Protein AF-A0A7Z9I2G2-F1 (afdb_monomer_lite)

Foldseek 3Di:
DVVVVVVVVVVVVLVVVQQVCCVPPVVRDGDDPVCSVVVVVVVVVVVVVVVVVVVVVVVVVVVVVVVVVVVVVVVVVVVVVVVVVVVVVVVVVVVVVVVVVVVVVVVVVVVVVVVVVVVVVVVVVVVVVVVVVVVVVVVVVVPDDDDDDDDDDDDDPVPVVVVD

Radius of gyration: 62.22 Å; chains: 1; bounding box: 100×36×173 Å

Sequence (164 aa):
MFIEELKQIYSTFLAESNQFLSNNFNGGVPIPDEKIPLIFAGILFLVLLICFSGWYLLRNRFLKNKAPDELSGRAKEKHLEQLKKERAKELELRIKQEEKLQEEKEAAQLAKVEEREIELQEQIASMEEERRNKQVLQRDLEKEPEMEAPIEKEDSFFERLRKG

Secondary structure (DSSP, 8-state):
-HHHHHHHHHHHHHHHHHHHHHHHHSTTPPPPTTTHHHHHHHHHHHHHHHHHHHHHHHHHHHHHHHHHHHHHHHHHHHHHHHHHHHHHHHHHHHHHHHHHHHHHHHHHHHHHHHHHHHHHHHHHHHHHHHHHHHHHHHHHHTTS------------STTGGG--

Structure (mmCIF, N/CA/C/O backbone):
data_AF-A0A7Z9I2G2-F1
#
_entry.id   AF-A0A7Z9I2G2-F1
#
loop_
_atom_site.group_PDB
_atom_site.id
_atom_site.type_symbol
_atom_site.label_atom_id
_atom_site.label_alt_id
_atom_site.label_comp_id
_atom_site.label_asym_id
_atom_site.label_entity_id
_atom_site.label_seq_id
_atom_site.pdbx_PDB_ins_code
_atom_site.Cartn_x
_atom_site.Cartn_y
_atom_site.Cartn_z
_atom_site.occupancy
_atom_site.B_iso_or_equiv
_atom_site.auth_seq_id
_atom_site.auth_comp_id
_atom_site.auth_asym_id
_atom_site.auth_atom_id
_atom_site.pdbx_PDB_model_num
ATOM 1 N N . MET A 1 1 ? 42.546 18.757 -21.935 1.00 68.88 1 MET A N 1
ATOM 2 C CA . MET A 1 1 ? 42.546 17.469 -21.212 1.00 68.88 1 MET A CA 1
ATOM 3 C C . MET A 1 1 ? 41.137 16.923 -20.983 1.00 68.88 1 MET A C 1
ATOM 5 O O . MET A 1 1 ? 40.695 16.176 -21.838 1.00 68.88 1 MET A O 1
ATOM 9 N N . PHE A 1 2 ? 40.363 17.348 -19.970 1.00 82.06 2 PHE A N 1
ATOM 10 C CA . PHE A 1 2 ? 39.037 16.744 -19.686 1.00 82.06 2 PHE A CA 1
ATOM 11 C C . PHE A 1 2 ? 38.036 16.742 -20.860 1.00 82.06 2 PHE A C 1
ATOM 13 O O . PHE A 1 2 ? 37.316 15.771 -21.066 1.00 82.06 2 PHE A O 1
ATOM 20 N N . ILE A 1 3 ? 37.989 17.815 -21.654 1.00 86.69 3 ILE A N 1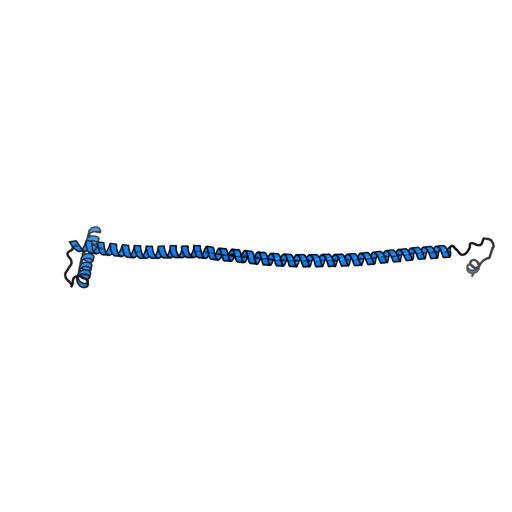
ATOM 21 C CA . ILE A 1 3 ? 37.062 17.919 -22.797 1.00 86.69 3 ILE A CA 1
ATOM 22 C C . ILE A 1 3 ? 37.462 16.967 -23.938 1.00 86.69 3 ILE A C 1
ATOM 24 O O . ILE A 1 3 ? 36.599 16.413 -24.615 1.00 86.69 3 ILE A O 1
ATOM 28 N N . GLU A 1 4 ? 38.762 16.757 -24.148 1.00 90.25 4 GLU A N 1
ATOM 29 C CA . GLU A 1 4 ? 39.271 15.856 -25.190 1.00 90.25 4 GLU A CA 1
ATOM 30 C C . GLU A 1 4 ? 39.027 14.395 -24.817 1.00 90.25 4 GLU A C 1
ATOM 32 O O . GLU A 1 4 ? 38.585 13.620 -25.662 1.00 90.25 4 GLU A O 1
ATOM 37 N N . GLU A 1 5 ? 39.213 14.043 -23.543 1.00 89.38 5 GLU A N 1
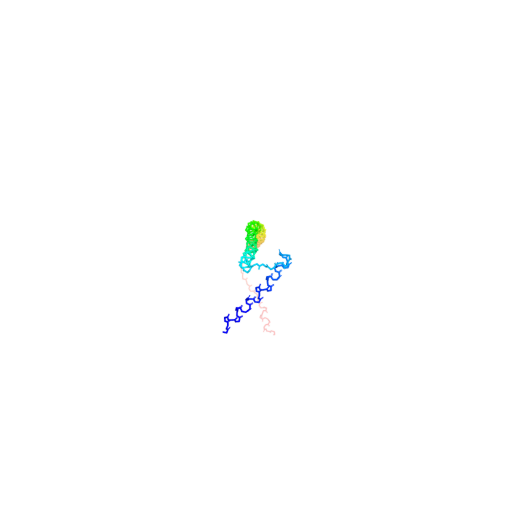ATOM 38 C CA . GLU A 1 5 ? 38.894 12.714 -23.014 1.00 89.38 5 GLU A CA 1
ATOM 39 C C . GLU A 1 5 ? 37.397 12.408 -23.135 1.00 89.38 5 GLU A C 1
ATOM 41 O O . GLU A 1 5 ? 37.018 11.350 -23.634 1.00 89.38 5 GLU A O 1
ATOM 46 N N . LEU A 1 6 ? 36.527 13.357 -22.772 1.00 87.06 6 LEU A N 1
ATOM 47 C CA . LEU A 1 6 ? 35.079 13.207 -22.945 1.00 87.06 6 LEU A CA 1
ATOM 48 C C . LEU A 1 6 ? 34.688 13.041 -24.415 1.00 87.06 6 LEU A C 1
ATOM 50 O O . LEU A 1 6 ? 33.835 12.213 -24.735 1.00 87.06 6 LEU A O 1
ATOM 54 N N . LYS A 1 7 ? 35.327 13.790 -25.319 1.00 88.25 7 LYS A N 1
ATOM 55 C CA . LYS A 1 7 ? 35.100 13.661 -26.761 1.00 88.25 7 LYS A CA 1
ATOM 56 C C . LYS A 1 7 ? 35.523 12.284 -27.272 1.00 88.25 7 LYS A C 1
ATOM 58 O O . LYS A 1 7 ? 34.797 11.703 -28.073 1.00 88.25 7 LYS A O 1
ATOM 63 N N . GLN A 1 8 ? 36.648 11.757 -26.788 1.00 90.88 8 GLN A N 1
ATOM 64 C CA . GLN A 1 8 ? 37.146 10.430 -27.148 1.00 90.88 8 GLN A CA 1
ATOM 65 C C . GLN A 1 8 ? 36.237 9.312 -26.618 1.00 90.88 8 GLN A C 1
ATOM 67 O O . GLN A 1 8 ? 35.929 8.367 -27.346 1.00 90.88 8 GLN A O 1
ATOM 72 N N . ILE A 1 9 ? 35.761 9.428 -25.376 1.00 90.25 9 ILE A N 1
ATOM 73 C CA . ILE A 1 9 ? 34.793 8.488 -24.793 1.00 90.25 9 ILE A CA 1
ATOM 74 C C . ILE A 1 9 ? 33.496 8.513 -25.602 1.00 90.25 9 ILE A C 1
ATOM 76 O O . ILE A 1 9 ? 33.002 7.464 -26.007 1.00 90.25 9 ILE A O 1
ATOM 80 N N . TYR A 1 10 ? 32.981 9.708 -25.900 1.00 87.19 10 TYR A N 1
ATOM 81 C CA . TYR A 1 10 ? 31.757 9.869 -26.677 1.00 87.19 10 TYR A CA 1
ATOM 82 C C . TYR A 1 10 ? 31.893 9.296 -28.091 1.00 87.19 10 TYR A C 1
ATOM 84 O O . TYR A 1 10 ? 31.015 8.557 -28.525 1.00 87.19 10 TYR A O 1
ATOM 92 N N . SER A 1 11 ? 32.996 9.560 -28.801 1.00 87.44 11 SER A N 1
ATOM 93 C CA . SER A 1 11 ? 33.210 9.005 -30.144 1.00 87.44 11 SER A CA 1
ATOM 94 C C . SER A 1 11 ? 33.340 7.483 -30.135 1.00 87.44 11 SER A C 1
ATOM 96 O O . SER A 1 11 ? 32.805 6.821 -31.020 1.00 87.44 11 SER A O 1
ATOM 98 N N . THR A 1 12 ? 34.015 6.925 -29.126 1.00 91.38 12 THR A N 1
ATOM 99 C CA . THR A 1 12 ? 34.168 5.469 -28.971 1.00 91.38 12 THR A CA 1
ATOM 100 C C . THR A 1 12 ? 32.811 4.816 -28.714 1.00 91.38 12 THR A C 1
ATOM 102 O O . THR A 1 12 ? 32.435 3.868 -29.398 1.00 91.38 12 THR A O 1
ATOM 105 N N . PHE A 1 13 ? 32.032 5.391 -27.796 1.00 88.62 13 PHE A N 1
ATOM 106 C CA . PHE A 1 13 ? 30.681 4.937 -27.479 1.00 88.62 13 PHE A CA 1
ATOM 107 C C . PHE A 1 13 ? 29.736 5.015 -28.686 1.00 88.62 13 PHE A C 1
ATOM 109 O O . PHE A 1 13 ? 28.926 4.113 -28.908 1.00 88.62 13 PHE A O 1
ATOM 116 N N . LEU A 1 14 ? 29.837 6.084 -29.480 1.00 88.31 14 LEU A N 1
ATOM 117 C CA . LEU A 1 14 ? 28.994 6.296 -30.654 1.00 88.31 14 LEU A CA 1
ATOM 118 C C . LEU A 1 14 ? 29.309 5.278 -31.756 1.00 88.31 14 LEU A C 1
ATOM 120 O O . LEU A 1 14 ? 28.382 4.739 -32.355 1.00 88.31 14 LEU A O 1
ATOM 124 N N . ALA A 1 15 ? 30.587 4.949 -31.962 1.00 88.75 15 ALA A N 1
ATOM 125 C CA . ALA A 1 15 ? 31.010 3.913 -32.903 1.00 88.75 15 ALA A CA 1
ATOM 126 C C . ALA A 1 15 ? 30.521 2.514 -32.489 1.00 88.75 15 ALA A C 1
ATOM 128 O O . ALA A 1 15 ? 29.944 1.796 -33.306 1.00 88.75 15 ALA A O 1
ATOM 129 N N . GLU A 1 16 ? 30.686 2.148 -31.215 1.00 90.50 16 GLU A N 1
ATOM 130 C CA . GLU A 1 16 ? 30.236 0.855 -30.684 1.00 90.50 16 GLU A CA 1
ATOM 131 C C . GLU A 1 16 ? 28.708 0.722 -30.741 1.00 90.50 16 GLU A C 1
ATOM 133 O O . GLU A 1 16 ? 28.169 -0.290 -31.194 1.00 90.50 16 GLU A O 1
ATOM 138 N N . SER A 1 17 ? 27.995 1.788 -30.375 1.00 88.94 17 SER A N 1
ATOM 139 C CA . SER A 1 17 ? 26.537 1.835 -30.473 1.00 88.94 17 SER A CA 1
ATOM 140 C C . SER A 1 17 ? 26.053 1.770 -31.919 1.00 88.94 17 SER A C 1
ATOM 142 O O . SER A 1 17 ? 25.066 1.092 -32.196 1.00 88.94 17 SER A O 1
ATOM 144 N N . ASN A 1 18 ? 26.739 2.435 -32.856 1.00 89.50 18 ASN A N 1
ATOM 145 C CA . ASN A 1 18 ? 26.415 2.354 -34.279 1.00 89.50 18 ASN A CA 1
ATOM 146 C C . ASN A 1 18 ? 26.596 0.924 -34.793 1.00 89.50 18 ASN A C 1
ATOM 148 O O . ASN A 1 18 ? 25.706 0.393 -35.447 1.00 89.50 18 ASN A O 1
ATOM 152 N N . GLN A 1 19 ? 27.698 0.261 -34.434 1.00 90.06 19 GLN A N 1
ATOM 153 C CA . GLN A 1 19 ? 27.932 -1.139 -34.783 1.00 90.06 19 GLN A CA 1
ATOM 154 C C . GLN A 1 19 ? 26.844 -2.055 -34.205 1.00 90.06 19 GLN A C 1
ATOM 156 O O . GLN A 1 19 ? 26.312 -2.909 -34.914 1.00 90.06 19 GLN A O 1
ATOM 161 N N . PHE A 1 20 ? 26.463 -1.853 -32.942 1.00 90.25 20 PHE A N 1
ATOM 162 C CA . PHE A 1 20 ? 25.392 -2.615 -32.306 1.00 90.25 20 PHE A CA 1
ATOM 163 C C . PHE A 1 20 ? 24.041 -2.401 -33.001 1.00 90.25 20 PHE A C 1
ATOM 165 O O . PHE A 1 20 ? 23.355 -3.367 -33.341 1.00 90.25 20 PHE A O 1
ATOM 172 N N . LEU A 1 21 ? 23.653 -1.148 -33.237 1.00 89.31 21 LEU A N 1
ATOM 173 C CA . LEU A 1 21 ? 22.382 -0.815 -33.878 1.00 89.31 21 LEU A CA 1
ATOM 174 C C . LEU A 1 21 ? 22.348 -1.289 -35.332 1.00 89.31 21 LEU A C 1
ATOM 176 O O . LEU A 1 21 ? 21.345 -1.838 -35.777 1.00 89.31 21 LEU A O 1
ATOM 180 N N . SER A 1 22 ? 23.457 -1.137 -36.047 1.00 89.44 22 SER A N 1
ATOM 181 C CA . SER A 1 22 ? 23.642 -1.626 -37.409 1.00 89.44 22 SER A CA 1
ATOM 182 C C . SER A 1 22 ? 23.431 -3.138 -37.496 1.00 89.44 22 SER A C 1
ATOM 184 O O . SER A 1 22 ? 22.610 -3.608 -38.286 1.00 89.44 22 SER A O 1
ATOM 186 N N . ASN A 1 23 ? 24.100 -3.903 -36.632 1.00 92.31 23 ASN A N 1
ATOM 187 C CA . ASN A 1 23 ? 24.021 -5.362 -36.637 1.00 92.31 23 ASN A CA 1
ATOM 188 C C . ASN A 1 23 ? 22.622 -5.879 -36.284 1.00 92.31 23 ASN A C 1
ATOM 190 O O . ASN A 1 23 ? 22.161 -6.844 -36.888 1.00 92.31 23 ASN A O 1
ATOM 194 N N . ASN A 1 24 ? 21.940 -5.242 -35.329 1.00 90.06 24 ASN A N 1
ATOM 195 C CA . ASN A 1 24 ? 20.630 -5.701 -34.864 1.00 90.06 24 ASN A CA 1
ATOM 196 C C . ASN A 1 24 ? 19.460 -5.175 -35.710 1.00 90.06 24 ASN A C 1
ATOM 198 O O . ASN A 1 24 ? 18.454 -5.867 -35.846 1.00 90.06 24 ASN A O 1
ATOM 202 N N . PHE A 1 25 ? 19.567 -3.963 -36.264 1.00 86.56 25 PHE A N 1
ATOM 203 C CA . PHE A 1 25 ? 18.428 -3.249 -36.855 1.00 86.56 25 PHE A CA 1
ATOM 204 C C . PHE A 1 25 ? 18.645 -2.772 -38.297 1.00 86.56 25 PHE A C 1
ATOM 206 O O . PHE A 1 25 ? 17.667 -2.421 -38.950 1.00 86.56 25 PHE A O 1
ATOM 213 N N . ASN A 1 26 ? 19.879 -2.768 -38.816 1.00 88.31 26 ASN A N 1
ATOM 214 C CA . ASN A 1 26 ? 20.192 -2.300 -40.175 1.00 88.31 26 ASN A CA 1
ATOM 215 C C . ASN A 1 26 ? 20.981 -3.327 -41.013 1.00 88.31 26 ASN A C 1
ATOM 217 O O . ASN A 1 26 ? 21.689 -2.962 -41.951 1.00 88.31 26 ASN A O 1
ATOM 221 N N . GLY A 1 27 ? 20.898 -4.617 -40.664 1.00 87.38 27 GLY A N 1
ATOM 222 C CA . GLY A 1 27 ? 21.515 -5.706 -41.432 1.00 87.38 27 GLY A CA 1
ATOM 223 C C . GLY A 1 27 ? 23.044 -5.635 -41.537 1.00 87.38 27 GLY A C 1
ATOM 224 O O . GLY A 1 27 ? 23.607 -6.131 -42.508 1.00 87.38 27 GLY A O 1
ATOM 225 N N . GLY A 1 28 ? 23.714 -4.992 -40.576 1.00 83.81 28 GLY A N 1
ATOM 226 C CA . GLY A 1 28 ? 25.167 -4.798 -40.570 1.00 83.81 28 GLY A CA 1
ATOM 227 C C . GLY A 1 28 ? 25.655 -3.578 -41.362 1.00 83.81 28 GLY A C 1
ATOM 228 O O . GLY A 1 28 ? 26.859 -3.319 -41.393 1.00 83.81 28 GLY A O 1
ATOM 229 N N . VAL A 1 29 ? 24.753 -2.785 -41.955 1.00 89.00 29 VAL A N 1
ATOM 230 C CA . VAL A 1 29 ? 25.110 -1.533 -42.639 1.00 89.00 29 VAL A CA 1
ATOM 231 C C . VAL A 1 29 ? 25.222 -0.379 -41.628 1.00 89.00 29 VAL A C 1
ATOM 233 O O . VAL A 1 29 ? 24.247 -0.091 -40.926 1.00 89.00 29 VAL A O 1
ATOM 236 N N . PRO A 1 30 ? 26.366 0.331 -41.554 1.00 87.38 30 PRO A N 1
ATOM 237 C CA . PRO A 1 30 ? 26.547 1.430 -40.609 1.00 87.38 30 PRO A CA 1
ATOM 238 C C . PRO A 1 30 ? 25.521 2.543 -40.840 1.00 87.38 30 PRO A C 1
ATOM 240 O O . PRO A 1 30 ? 25.229 2.932 -41.975 1.00 87.38 30 PRO A O 1
ATOM 243 N N . ILE A 1 31 ? 24.959 3.050 -39.745 1.00 87.06 31 ILE A N 1
ATOM 244 C CA . ILE A 1 31 ? 23.967 4.122 -39.770 1.00 87.06 31 ILE A CA 1
ATOM 245 C C . ILE A 1 31 ? 24.716 5.459 -39.898 1.00 87.06 31 ILE A C 1
ATOM 247 O O . ILE A 1 31 ? 25.751 5.628 -39.250 1.00 87.06 31 ILE A O 1
ATOM 251 N N . PRO A 1 32 ? 24.227 6.419 -40.708 1.00 88.62 32 PRO A N 1
ATOM 252 C CA . PRO A 1 32 ? 24.848 7.735 -40.824 1.00 88.62 32 PRO A CA 1
ATOM 253 C C . PRO A 1 32 ? 24.868 8.476 -39.484 1.00 88.62 32 PRO A C 1
ATOM 255 O O . PRO A 1 32 ? 23.834 8.549 -38.813 1.00 88.62 32 PRO A O 1
ATOM 258 N N . ASP A 1 33 ? 26.000 9.099 -39.150 1.00 84.00 33 ASP A N 1
ATOM 259 C CA . ASP A 1 33 ? 26.204 9.804 -37.875 1.00 84.00 33 ASP A CA 1
ATOM 260 C C . ASP A 1 33 ? 25.167 10.906 -37.616 1.00 84.00 33 ASP A C 1
ATOM 262 O O . ASP A 1 33 ? 24.783 11.144 -36.477 1.00 84.00 33 ASP A O 1
ATOM 266 N N . GLU A 1 34 ? 24.632 11.526 -38.669 1.00 87.12 34 GLU A N 1
ATOM 267 C CA . GLU A 1 34 ? 23.572 12.541 -38.585 1.00 87.12 34 GLU A CA 1
ATOM 268 C C . GLU A 1 34 ? 22.248 11.988 -38.028 1.00 87.12 34 GLU A C 1
ATOM 270 O O . GLU A 1 34 ? 21.470 12.713 -37.408 1.00 87.12 34 GLU A O 1
ATOM 275 N N . LYS A 1 35 ? 21.977 10.692 -38.233 1.00 87.88 35 LYS A N 1
ATOM 276 C CA . LYS A 1 35 ? 20.726 10.033 -37.821 1.00 87.88 35 LYS A CA 1
ATOM 277 C C . LYS A 1 35 ? 20.818 9.409 -36.432 1.00 87.88 35 LYS A C 1
ATOM 279 O O . LYS A 1 35 ? 19.794 9.232 -35.776 1.00 87.88 35 LYS A O 1
ATOM 284 N N . ILE A 1 36 ? 22.026 9.093 -35.973 1.00 87.38 36 ILE A N 1
ATOM 285 C CA . ILE A 1 36 ? 22.272 8.434 -34.685 1.00 87.38 36 ILE A CA 1
ATOM 286 C C . ILE A 1 36 ? 21.712 9.244 -33.498 1.00 87.38 36 ILE A C 1
ATOM 288 O O . ILE A 1 36 ? 20.984 8.660 -32.690 1.00 87.38 36 ILE A O 1
ATOM 292 N N . PRO A 1 37 ? 21.929 10.574 -33.393 1.00 89.62 37 PRO A N 1
ATOM 293 C CA . PRO A 1 37 ? 21.340 11.381 -32.326 1.00 89.62 37 PRO A CA 1
ATOM 294 C C . PRO A 1 37 ? 19.810 11.324 -32.293 1.00 89.62 37 PRO A C 1
ATOM 296 O O . PRO A 1 37 ? 19.223 11.284 -31.214 1.00 89.62 37 PRO A O 1
ATOM 299 N N . LEU A 1 38 ? 19.156 11.279 -33.460 1.00 90.56 38 LEU A N 1
ATOM 300 C CA . LEU A 1 38 ? 17.697 11.195 -33.555 1.00 90.56 38 LEU A CA 1
ATOM 301 C C . LEU A 1 38 ? 17.178 9.848 -33.035 1.00 90.56 38 LEU A C 1
ATOM 303 O O . LEU A 1 38 ? 16.179 9.805 -32.319 1.00 90.56 38 LEU A O 1
ATOM 307 N N . ILE A 1 39 ? 17.880 8.758 -33.353 1.00 90.38 39 ILE A N 1
ATOM 308 C CA . ILE A 1 39 ? 17.561 7.416 -32.849 1.00 90.38 39 ILE A CA 1
ATOM 309 C C . ILE A 1 39 ? 17.696 7.387 -31.323 1.00 90.38 39 ILE A C 1
ATOM 311 O O . ILE A 1 39 ? 16.775 6.946 -30.635 1.00 90.38 39 ILE A O 1
ATOM 315 N N . PHE A 1 40 ? 18.791 7.922 -30.778 1.00 90.44 40 PHE A N 1
ATOM 316 C CA . PHE A 1 40 ? 18.981 8.013 -29.330 1.00 90.44 40 PHE A CA 1
ATOM 317 C C . PHE A 1 40 ? 17.928 8.881 -28.644 1.00 90.44 40 PHE A C 1
ATOM 319 O O . PHE A 1 40 ? 17.421 8.493 -27.593 1.00 90.44 40 PHE A O 1
ATOM 326 N N . ALA A 1 41 ? 17.552 10.015 -29.238 1.00 93.19 41 ALA A N 1
ATOM 327 C CA . ALA A 1 41 ? 16.480 10.859 -28.720 1.00 93.19 41 ALA A CA 1
ATOM 328 C C . ALA A 1 41 ? 15.137 10.108 -28.682 1.00 93.19 41 ALA A C 1
ATOM 330 O O . ALA A 1 41 ? 14.413 10.191 -27.690 1.00 93.19 41 ALA A O 1
ATOM 331 N N . GLY A 1 42 ? 14.833 9.321 -29.720 1.00 94.19 42 GLY A N 1
ATOM 332 C CA . GLY A 1 42 ? 13.649 8.462 -29.765 1.00 94.19 42 GLY A CA 1
ATOM 333 C C . GLY A 1 42 ? 13.660 7.375 -28.687 1.00 94.19 42 GLY A C 1
ATOM 334 O O . GLY A 1 42 ? 12.664 7.196 -27.986 1.00 94.19 42 GLY A O 1
ATOM 335 N N . ILE A 1 43 ? 14.794 6.692 -28.499 1.00 92.06 43 ILE A N 1
ATOM 336 C CA . ILE A 1 43 ? 14.965 5.681 -27.443 1.00 92.06 43 ILE A CA 1
ATOM 337 C C . ILE A 1 43 ? 14.800 6.322 -26.061 1.00 92.06 43 ILE A C 1
ATOM 339 O O . ILE A 1 43 ? 14.059 5.800 -25.229 1.00 92.06 43 ILE A O 1
ATOM 343 N N . LEU A 1 44 ? 15.430 7.474 -25.822 1.00 95.00 44 LEU A N 1
ATOM 344 C CA . LEU A 1 44 ? 15.331 8.195 -24.554 1.00 95.00 44 LEU A CA 1
ATOM 345 C C . LEU A 1 44 ? 13.884 8.607 -24.258 1.00 95.00 44 LEU A C 1
ATOM 347 O O . LEU A 1 44 ? 13.403 8.414 -23.143 1.00 95.00 44 LEU A O 1
ATOM 351 N N . PHE A 1 45 ? 13.167 9.119 -25.261 1.00 96.06 45 PHE A N 1
ATOM 352 C CA . PHE A 1 45 ? 11.753 9.461 -25.134 1.00 96.06 45 PHE A CA 1
ATOM 353 C C . PHE A 1 45 ? 10.896 8.236 -24.794 1.00 96.06 45 PHE A C 1
ATOM 355 O O . PHE A 1 45 ? 10.040 8.303 -23.912 1.00 96.06 45 PHE A O 1
ATOM 362 N N . LEU A 1 46 ? 11.158 7.095 -25.434 1.00 95.44 46 LEU A N 1
ATOM 363 C CA . LEU A 1 46 ? 10.445 5.848 -25.170 1.00 95.44 46 LEU A CA 1
ATOM 364 C C . LEU A 1 46 ? 10.706 5.343 -23.743 1.00 95.44 46 LEU A C 1
ATOM 366 O O . LEU A 1 46 ? 9.764 4.967 -23.046 1.00 95.44 46 LEU A O 1
ATOM 370 N N . VAL A 1 47 ? 11.951 5.412 -23.265 1.00 95.75 47 VAL A N 1
ATOM 371 C CA . VAL A 1 47 ? 12.301 5.087 -21.872 1.00 95.75 47 VAL A CA 1
ATOM 372 C C . VAL A 1 47 ? 11.575 6.016 -20.897 1.00 95.75 47 VAL A C 1
ATOM 374 O O . VAL A 1 47 ? 10.994 5.540 -19.922 1.00 95.75 47 VAL A O 1
ATOM 377 N N . LEU A 1 48 ? 11.535 7.324 -21.172 1.00 95.81 48 LEU A N 1
ATOM 378 C CA . LEU A 1 48 ? 10.800 8.286 -20.347 1.00 95.81 48 LEU A CA 1
ATOM 379 C C . LEU A 1 48 ? 9.299 7.984 -20.313 1.00 95.81 48 LEU A C 1
ATOM 381 O O . LEU A 1 48 ? 8.704 8.038 -19.238 1.00 95.81 48 LEU A O 1
ATOM 385 N N . LEU A 1 49 ? 8.692 7.611 -21.442 1.00 95.88 49 LEU A N 1
ATOM 386 C CA . LEU A 1 49 ? 7.290 7.195 -21.491 1.00 95.88 49 LEU A CA 1
ATOM 387 C C . LEU A 1 49 ? 7.038 5.923 -20.680 1.00 95.88 49 LEU A C 1
ATOM 389 O O . LEU A 1 49 ? 6.058 5.868 -19.939 1.00 95.88 49 LEU A O 1
ATOM 393 N N . ILE A 1 50 ? 7.915 4.919 -20.770 1.00 94.69 50 ILE A N 1
ATOM 394 C CA . ILE A 1 50 ? 7.797 3.695 -19.967 1.00 94.69 50 ILE A CA 1
ATOM 395 C C . ILE A 1 50 ? 7.904 4.038 -18.481 1.00 94.69 50 ILE A C 1
ATOM 397 O O . ILE A 1 50 ? 7.024 3.655 -17.711 1.00 94.69 50 ILE A O 1
ATOM 401 N N . CYS A 1 51 ? 8.906 4.818 -18.077 1.00 94.12 51 CYS A N 1
ATOM 402 C CA . CYS A 1 51 ? 9.063 5.271 -16.696 1.00 94.12 51 CYS A CA 1
ATOM 403 C C . CYS A 1 51 ? 7.838 6.056 -16.214 1.00 94.12 51 CYS A C 1
ATOM 405 O O . CYS A 1 51 ? 7.317 5.785 -15.131 1.00 94.12 51 CYS A O 1
ATOM 407 N N . PHE A 1 52 ? 7.334 6.985 -17.028 1.00 93.00 52 PHE A N 1
ATOM 408 C CA . PHE A 1 52 ? 6.160 7.784 -16.695 1.00 93.00 52 PHE A CA 1
ATOM 409 C C . PHE A 1 52 ? 4.898 6.925 -16.609 1.00 93.00 52 PHE A C 1
ATOM 411 O O . PHE A 1 52 ? 4.098 7.105 -15.697 1.00 93.00 52 PHE A O 1
ATOM 418 N N . SER A 1 53 ? 4.734 5.948 -17.502 1.00 90.31 53 SER A N 1
ATOM 419 C CA . SER A 1 53 ? 3.611 5.009 -17.479 1.00 90.31 53 SER A CA 1
ATOM 420 C C . SER A 1 53 ? 3.668 4.083 -16.263 1.00 90.31 53 SER A C 1
ATOM 422 O O . SER A 1 53 ? 2.658 3.919 -15.585 1.00 90.31 53 SER A O 1
ATOM 424 N N . GLY A 1 54 ? 4.843 3.551 -15.913 1.00 93.06 54 GLY A N 1
ATOM 425 C CA . GLY A 1 54 ? 5.048 2.740 -14.715 1.00 93.06 54 GLY A CA 1
ATOM 426 C C . GLY A 1 54 ? 4.772 3.541 -13.445 1.00 93.06 54 GLY A C 1
ATOM 427 O O . GLY A 1 54 ? 4.024 3.089 -12.578 1.00 93.06 54 GLY A O 1
ATOM 428 N N . TRP A 1 55 ? 5.280 4.773 -13.376 1.00 93.50 55 TRP A N 1
ATOM 429 C CA . TRP A 1 55 ? 4.988 5.713 -12.295 1.00 93.50 55 TRP A CA 1
ATOM 430 C C . TRP A 1 55 ? 3.497 6.048 -12.206 1.00 93.50 55 TRP A C 1
ATOM 432 O O . TRP A 1 55 ? 2.914 6.007 -11.123 1.00 93.50 55 TRP A O 1
ATOM 442 N N . TYR A 1 56 ? 2.854 6.349 -13.334 1.00 90.31 56 TYR A N 1
ATOM 443 C CA . TYR A 1 56 ? 1.433 6.673 -13.400 1.00 90.31 56 TYR A CA 1
ATOM 444 C C . TYR A 1 56 ? 0.567 5.482 -12.987 1.00 90.31 56 TYR A C 1
ATOM 446 O O . TYR A 1 56 ? -0.366 5.649 -12.207 1.00 90.31 56 TYR A O 1
ATOM 454 N N . LEU A 1 57 ? 0.896 4.267 -13.433 1.00 86.06 57 LEU A N 1
ATOM 455 C CA . LEU A 1 57 ? 0.216 3.039 -13.025 1.00 86.06 57 LEU A CA 1
ATOM 456 C C . LEU A 1 57 ? 0.404 2.758 -11.535 1.00 86.06 57 LEU A C 1
ATOM 458 O O . LEU A 1 57 ? -0.569 2.418 -10.861 1.00 86.06 57 LEU A O 1
ATOM 462 N N . LEU A 1 58 ? 1.615 2.935 -11.003 1.00 84.31 58 LEU A N 1
ATOM 463 C CA . LEU A 1 58 ? 1.895 2.766 -9.579 1.00 84.31 58 LEU A CA 1
ATOM 464 C C . LEU A 1 58 ? 1.136 3.801 -8.739 1.00 84.31 58 LEU A C 1
ATOM 466 O O . LEU A 1 58 ? 0.493 3.450 -7.752 1.00 84.31 58 LEU A O 1
ATOM 470 N N . ARG A 1 59 ? 1.125 5.064 -9.174 1.00 83.62 59 ARG A N 1
ATOM 471 C CA . ARG A 1 59 ? 0.370 6.146 -8.536 1.00 83.62 59 ARG A CA 1
ATOM 472 C C . ARG A 1 59 ? -1.136 5.912 -8.610 1.00 83.62 59 ARG A C 1
ATOM 474 O O . ARG A 1 59 ? -1.830 6.124 -7.621 1.00 83.62 59 ARG A O 1
ATOM 481 N N . ASN A 1 60 ? -1.644 5.440 -9.745 1.00 77.50 60 ASN A N 1
ATOM 482 C CA . ASN A 1 60 ? -3.055 5.111 -9.903 1.00 77.50 60 ASN A CA 1
ATOM 483 C C . ASN A 1 60 ? -3.433 3.896 -9.046 1.00 77.50 60 ASN A C 1
ATOM 485 O O . ASN A 1 60 ? -4.484 3.909 -8.425 1.00 77.50 60 ASN A O 1
ATOM 489 N N . ARG A 1 61 ? -2.568 2.880 -8.917 1.00 72.50 61 ARG A N 1
ATOM 490 C CA . ARG A 1 61 ? -2.759 1.781 -7.953 1.00 72.50 61 ARG A CA 1
ATOM 491 C C . ARG A 1 61 ? -2.756 2.277 -6.511 1.00 72.50 61 ARG A C 1
ATOM 493 O O . ARG A 1 61 ? -3.599 1.851 -5.740 1.00 72.50 61 ARG A O 1
ATOM 500 N N . PHE A 1 62 ? -1.876 3.207 -6.152 1.00 66.12 62 PHE A N 1
ATOM 501 C CA . PHE A 1 62 ? -1.860 3.794 -4.812 1.00 66.12 62 PHE A CA 1
ATOM 502 C C . PHE A 1 62 ? -3.151 4.575 -4.508 1.00 66.12 62 PHE A C 1
ATOM 504 O O . PHE A 1 62 ? -3.745 4.413 -3.445 1.00 66.12 62 PHE A O 1
ATOM 511 N N . LEU A 1 63 ? -3.647 5.362 -5.467 1.00 62.19 63 LEU A N 1
ATOM 512 C CA . LEU A 1 63 ? -4.927 6.073 -5.351 1.00 62.19 63 LEU A CA 1
ATOM 513 C C . LEU A 1 63 ? -6.124 5.112 -5.336 1.00 62.19 63 LEU A C 1
ATOM 515 O O . LEU A 1 63 ? -7.032 5.274 -4.528 1.00 62.19 63 LEU A O 1
ATOM 519 N N . LYS A 1 64 ? -6.092 4.063 -6.161 1.00 60.00 64 LYS A N 1
ATOM 520 C CA . LYS A 1 64 ? -7.053 2.953 -6.153 1.00 60.00 64 LYS A CA 1
ATOM 521 C C . LYS A 1 64 ? -6.891 2.007 -4.972 1.00 60.00 64 LYS A C 1
ATOM 523 O O . LYS A 1 64 ? -7.703 1.109 -4.874 1.00 60.00 64 LYS A O 1
ATOM 528 N N . ASN A 1 65 ? -5.890 2.169 -4.112 1.00 57.62 65 ASN A N 1
ATOM 529 C CA . ASN A 1 65 ? -5.815 1.508 -2.810 1.00 57.62 65 ASN A CA 1
ATOM 530 C C . ASN A 1 65 ? -6.334 2.438 -1.706 1.00 57.62 65 ASN A C 1
ATOM 532 O O . ASN A 1 65 ? -6.896 1.951 -0.737 1.00 57.62 65 ASN A O 1
ATOM 536 N N . LYS A 1 66 ? -6.253 3.765 -1.888 1.00 53.09 66 LYS A N 1
ATOM 537 C CA . LYS A 1 66 ? -6.952 4.746 -1.040 1.00 53.09 66 LYS A CA 1
ATOM 538 C C . LYS A 1 66 ? -8.472 4.763 -1.257 1.00 53.09 66 LYS A C 1
ATOM 540 O O . LYS A 1 66 ? -9.212 4.811 -0.288 1.00 53.09 66 LYS A O 1
ATOM 545 N N . ALA A 1 67 ? -8.957 4.660 -2.495 1.00 51.56 67 ALA A N 1
ATOM 546 C CA . ALA A 1 67 ? -10.395 4.618 -2.801 1.00 51.56 67 ALA A CA 1
ATOM 547 C C . ALA A 1 67 ? -11.166 3.408 -2.204 1.00 51.56 67 ALA A C 1
ATOM 549 O O . ALA A 1 67 ? -12.255 3.599 -1.663 1.00 51.56 67 ALA A O 1
ATOM 550 N N . PRO A 1 68 ? -10.658 2.159 -2.238 1.00 51.69 68 PRO A N 1
ATOM 551 C CA . PRO A 1 68 ? -11.261 1.048 -1.523 1.00 51.69 68 PRO A CA 1
ATOM 552 C C . PRO A 1 68 ? -11.048 1.183 -0.023 1.00 51.69 68 PRO A C 1
ATOM 554 O O . PRO A 1 68 ? -11.834 0.588 0.696 1.00 51.69 68 PRO A O 1
ATOM 557 N N . ASP A 1 69 ? -10.068 1.963 0.455 1.00 50.06 69 ASP A N 1
ATOM 558 C CA . ASP A 1 69 ? -9.920 2.277 1.879 1.00 50.06 69 ASP A CA 1
ATOM 559 C C . ASP A 1 69 ? -10.980 3.285 2.364 1.00 50.06 69 ASP A C 1
ATOM 561 O O . ASP A 1 69 ? -11.459 3.165 3.483 1.00 50.06 69 ASP A O 1
ATOM 565 N N . GLU A 1 70 ? -11.463 4.194 1.508 1.00 51.84 70 GLU A N 1
ATOM 566 C CA . GLU A 1 70 ? -12.623 5.060 1.801 1.00 51.84 70 GLU A CA 1
ATOM 567 C C . GLU A 1 70 ? -13.959 4.284 1.781 1.00 51.84 70 GLU A C 1
ATOM 569 O O . GLU A 1 70 ? -14.817 4.488 2.644 1.00 51.84 70 GLU A O 1
ATOM 574 N N . LEU A 1 71 ? -14.135 3.323 0.861 1.00 51.34 71 LEU A N 1
ATOM 575 C CA . LEU A 1 71 ? -15.290 2.403 0.874 1.00 51.34 71 LEU A CA 1
ATOM 576 C C . LEU A 1 71 ? -15.221 1.387 2.035 1.00 51.34 71 LEU A C 1
ATOM 578 O O . LEU A 1 71 ? -16.242 1.095 2.661 1.00 51.34 71 LEU A O 1
ATOM 582 N N . SER A 1 72 ? -14.023 0.890 2.359 1.00 54.47 72 SER A N 1
ATOM 583 C CA . SER A 1 72 ? -13.702 0.080 3.548 1.00 54.47 72 SER A CA 1
ATOM 584 C C . SER A 1 72 ? -13.934 0.868 4.830 1.00 54.47 72 SER A C 1
ATOM 586 O O . SER A 1 72 ? -14.509 0.326 5.765 1.00 54.47 72 SER A O 1
ATOM 588 N N . GLY A 1 73 ? -13.571 2.151 4.866 1.00 58.97 73 GLY A N 1
ATOM 589 C CA . GLY A 1 73 ? -13.813 3.057 5.984 1.00 58.97 73 GLY A CA 1
ATOM 590 C C . GLY A 1 73 ? -15.300 3.167 6.284 1.00 58.97 73 GLY A C 1
ATOM 591 O O . GLY A 1 73 ? -15.714 2.911 7.408 1.00 58.97 73 GLY A O 1
ATOM 592 N N . ARG A 1 74 ? -16.128 3.378 5.255 1.00 59.31 74 ARG A N 1
ATOM 593 C CA . ARG A 1 74 ? -17.592 3.419 5.400 1.00 59.31 74 ARG A CA 1
ATOM 594 C C . ARG A 1 74 ? -18.195 2.085 5.863 1.00 59.31 74 ARG A C 1
ATOM 596 O O . ARG A 1 74 ? -19.180 2.072 6.598 1.00 59.31 74 ARG A O 1
ATOM 603 N N . ALA A 1 75 ? -17.638 0.952 5.433 1.00 61.59 75 ALA A N 1
ATOM 604 C CA . ALA A 1 75 ? -18.071 -0.373 5.887 1.00 61.59 75 ALA A CA 1
ATOM 605 C C . ALA A 1 75 ? -17.624 -0.669 7.333 1.00 61.59 75 ALA A C 1
ATOM 607 O O . ALA A 1 75 ? -18.400 -1.207 8.123 1.00 61.59 75 ALA A O 1
ATOM 608 N N . LYS A 1 76 ? -16.402 -0.267 7.698 1.00 66.75 76 LYS A N 1
ATOM 609 C CA . LYS A 1 76 ? -15.852 -0.359 9.056 1.00 66.75 76 LYS A CA 1
ATOM 610 C C . LYS A 1 76 ? -16.607 0.547 10.023 1.00 66.75 76 LYS A C 1
ATOM 612 O O . LYS A 1 76 ? -16.917 0.101 11.119 1.00 66.75 76 LYS A O 1
ATOM 617 N N . GLU A 1 77 ? -16.972 1.760 9.616 1.00 69.94 77 GLU A N 1
ATOM 618 C CA . GLU A 1 77 ? -17.813 2.673 10.398 1.00 69.94 77 GLU A CA 1
ATOM 619 C C . GLU A 1 77 ? -19.189 2.069 10.680 1.00 69.94 77 GLU A C 1
ATOM 621 O O . GLU A 1 77 ? -19.611 2.047 11.833 1.00 69.94 77 GLU A O 1
ATOM 626 N N . LYS A 1 78 ? -19.851 1.483 9.672 1.00 74.12 78 LYS A N 1
ATOM 627 C CA . LYS A 1 78 ? -21.128 0.773 9.869 1.00 74.12 78 LYS A CA 1
ATOM 628 C C . LYS A 1 78 ? -21.005 -0.396 10.844 1.00 74.12 78 LYS A C 1
ATOM 630 O O . LYS A 1 78 ? -21.870 -0.564 11.702 1.00 74.12 78 LYS A O 1
ATOM 635 N N . HIS A 1 79 ? -19.931 -1.179 10.746 1.00 73.44 79 HIS A N 1
ATOM 636 C CA . HIS A 1 79 ? -19.653 -2.243 11.711 1.00 73.44 79 HIS A CA 1
ATOM 637 C C . HIS A 1 79 ? -19.417 -1.691 13.117 1.00 73.44 79 HIS A C 1
ATOM 639 O O . HIS A 1 79 ? -19.914 -2.255 14.085 1.00 73.44 79 HIS A O 1
ATOM 645 N N . LEU A 1 80 ? -18.702 -0.573 13.243 1.00 78.94 80 LEU A N 1
ATOM 646 C CA . LEU A 1 80 ? -18.403 0.063 14.524 1.00 78.94 80 LEU A CA 1
ATOM 647 C C . LEU A 1 80 ? -19.672 0.648 15.165 1.00 78.94 80 LEU A C 1
ATOM 649 O O . LEU A 1 80 ? -19.871 0.513 16.371 1.00 78.94 80 LEU A O 1
ATOM 653 N N . GLU A 1 81 ? -20.572 1.228 14.371 1.00 80.56 81 GLU A N 1
ATOM 654 C CA . GLU A 1 81 ? -21.900 1.654 14.821 1.00 80.56 81 GLU A CA 1
ATOM 655 C C . GLU A 1 81 ? -22.776 0.479 15.267 1.00 80.56 81 GLU A C 1
ATOM 657 O O . GLU A 1 81 ? -23.448 0.580 16.294 1.00 80.56 81 GLU A O 1
ATOM 662 N N . GLN A 1 82 ? -22.765 -0.641 14.537 1.00 85.06 82 GLN A N 1
ATOM 663 C CA . GLN A 1 82 ? -23.469 -1.859 14.949 1.00 85.06 82 GLN A CA 1
ATOM 664 C C . GLN A 1 82 ? -22.923 -2.397 16.274 1.00 85.06 82 GLN A C 1
ATOM 666 O O . GLN A 1 82 ? -23.701 -2.634 17.193 1.00 85.06 82 GLN A O 1
ATOM 671 N N . LEU A 1 83 ? -21.600 -2.475 16.422 1.00 83.88 83 LEU A N 1
ATOM 672 C CA . LEU A 1 83 ? -20.943 -2.952 17.642 1.00 83.88 83 LEU A CA 1
ATOM 673 C C . LEU A 1 83 ? -21.219 -2.028 18.839 1.00 83.88 83 LEU A C 1
ATOM 675 O O . LEU A 1 83 ? -21.428 -2.494 19.957 1.00 83.88 83 LEU A O 1
ATOM 679 N N . LYS A 1 84 ? -21.280 -0.708 18.614 1.00 86.00 84 LYS A N 1
ATOM 680 C CA . LYS A 1 84 ? -21.710 0.264 19.632 1.00 86.00 84 LYS A CA 1
ATOM 681 C C . LYS A 1 84 ? -23.168 0.056 20.040 1.00 86.00 84 LYS A C 1
ATOM 683 O O . LYS A 1 84 ? -23.460 0.096 21.231 1.00 86.00 84 LYS A O 1
ATOM 688 N N . LYS A 1 85 ? -24.070 -0.195 19.085 1.00 88.75 85 LYS A N 1
ATOM 689 C CA . LYS A 1 85 ? -25.485 -0.494 19.368 1.00 88.75 85 LYS A CA 1
ATOM 690 C C . LYS A 1 85 ? -25.654 -1.814 20.116 1.00 88.75 85 LYS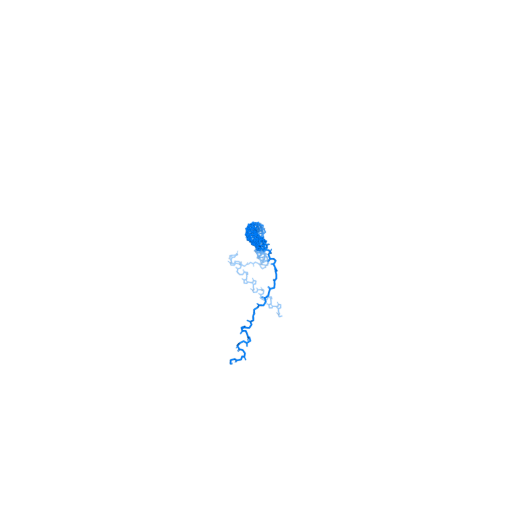 A C 1
ATOM 692 O O . LYS A 1 85 ? -26.480 -1.887 21.017 1.00 88.75 85 LYS A O 1
ATOM 697 N N . GLU A 1 86 ? -24.882 -2.838 19.771 1.00 87.69 86 GLU A N 1
ATOM 698 C CA . GLU A 1 86 ? -24.891 -4.122 20.479 1.00 87.69 86 GLU A CA 1
ATOM 6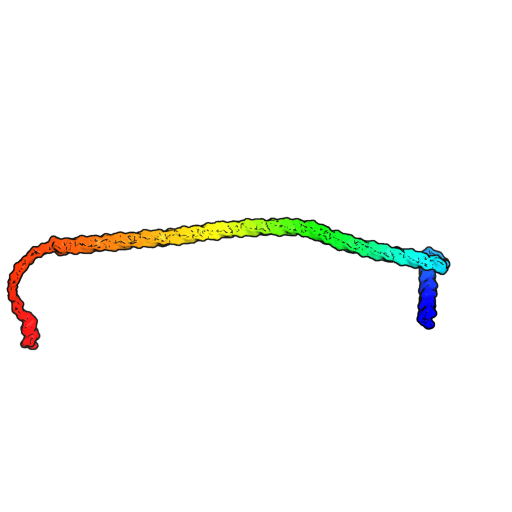99 C C . GLU A 1 86 ? -24.387 -3.974 21.914 1.00 87.69 86 GLU A C 1
ATOM 701 O O . GLU A 1 86 ? -25.070 -4.408 22.838 1.00 87.69 86 GLU A O 1
ATOM 706 N N . ARG A 1 87 ? -23.270 -3.266 22.126 1.00 89.19 87 ARG A N 1
ATOM 707 C CA . ARG A 1 87 ? -22.774 -2.973 23.480 1.00 89.19 87 ARG A CA 1
ATOM 708 C C . ARG A 1 87 ? -23.753 -2.141 24.301 1.00 89.19 87 ARG A C 1
ATOM 710 O O . ARG A 1 87 ? -23.898 -2.402 25.487 1.00 89.19 87 ARG A O 1
ATOM 717 N N . ALA A 1 88 ? -24.420 -1.159 23.694 1.00 90.00 88 ALA A N 1
ATOM 718 C CA . ALA A 1 88 ? -25.432 -0.361 24.386 1.00 90.00 88 ALA A CA 1
ATOM 719 C C . ALA A 1 88 ? -26.604 -1.234 24.858 1.00 90.00 88 ALA A C 1
ATOM 721 O O . ALA A 1 88 ? -26.996 -1.147 26.016 1.00 90.00 88 ALA A O 1
ATOM 722 N N . LYS A 1 89 ? -27.091 -2.145 24.006 1.00 89.81 89 LYS A N 1
ATOM 723 C CA . LYS A 1 89 ? -28.137 -3.108 24.382 1.00 89.81 89 LYS A CA 1
ATOM 724 C C . LYS A 1 89 ? -27.681 -4.075 25.473 1.00 89.81 89 LYS A C 1
ATOM 726 O O . LYS A 1 89 ? -28.455 -4.372 26.375 1.00 89.81 89 LYS A O 1
ATOM 731 N N . GLU A 1 90 ? -26.446 -4.573 25.408 1.00 87.94 90 GLU A N 1
ATOM 732 C CA . GLU A 1 90 ? -25.913 -5.458 26.452 1.00 87.94 90 GLU A CA 1
ATOM 733 C C . GLU A 1 90 ? -25.793 -4.724 27.796 1.00 87.94 90 GLU A C 1
ATOM 735 O O . GLU A 1 90 ? -26.164 -5.273 28.831 1.00 87.94 90 GLU A O 1
ATOM 740 N N . LEU A 1 91 ? -25.335 -3.469 27.784 1.00 86.94 91 LEU A N 1
ATOM 741 C CA . LEU A 1 91 ? -25.268 -2.632 28.981 1.00 86.94 91 LEU A CA 1
ATOM 742 C C . LEU A 1 91 ? -26.657 -2.332 29.548 1.00 86.94 91 LEU A C 1
ATOM 744 O O . LEU A 1 91 ? -26.845 -2.480 30.749 1.00 86.94 91 LEU A O 1
ATOM 748 N N . GLU A 1 92 ? -27.637 -1.985 28.714 1.00 89.06 92 GLU A N 1
ATOM 749 C CA . GLU A 1 92 ? -29.025 -1.789 29.156 1.00 89.06 92 GLU A CA 1
ATOM 750 C C . GLU A 1 92 ? -29.604 -3.057 29.797 1.00 89.06 92 GLU A C 1
ATOM 752 O O . GLU A 1 92 ? -30.262 -2.984 30.835 1.00 89.06 92 GLU A O 1
ATOM 757 N N . LEU A 1 93 ? -29.331 -4.235 29.225 1.00 91.44 93 LEU A N 1
ATOM 758 C CA . LEU A 1 93 ? -29.762 -5.509 29.805 1.00 91.44 93 LEU A CA 1
ATOM 759 C C . LEU A 1 93 ? -29.083 -5.790 31.149 1.00 91.44 93 LEU A C 1
ATOM 761 O O . LEU A 1 93 ? -29.758 -6.253 32.069 1.00 91.44 93 LEU A O 1
ATOM 765 N N . ARG A 1 94 ? -27.784 -5.494 31.281 1.00 89.81 94 ARG A N 1
ATOM 766 C CA . ARG A 1 94 ? -27.057 -5.635 32.552 1.00 89.81 94 ARG A CA 1
ATOM 767 C C . ARG A 1 94 ? -27.580 -4.678 33.614 1.00 89.81 94 ARG A C 1
ATOM 769 O O . ARG A 1 94 ? -27.867 -5.131 34.713 1.00 89.81 94 ARG A O 1
ATOM 776 N N . ILE A 1 95 ? -27.782 -3.406 33.273 1.00 91.44 95 ILE A N 1
ATOM 777 C CA . ILE A 1 95 ? -28.343 -2.402 34.190 1.00 91.44 95 ILE A CA 1
ATOM 778 C C . ILE A 1 95 ? -29.725 -2.851 34.668 1.00 91.44 95 ILE A C 1
ATOM 780 O O . ILE A 1 95 ? -29.982 -2.870 35.864 1.00 91.44 95 ILE A O 1
ATOM 784 N N . LYS A 1 96 ? -30.586 -3.321 33.758 1.00 92.94 96 LYS A N 1
ATOM 785 C CA . LYS A 1 96 ? -31.920 -3.821 34.113 1.00 92.94 96 LYS A CA 1
ATOM 786 C C . LYS A 1 96 ? -31.884 -5.068 35.004 1.00 92.94 96 LYS A C 1
ATOM 788 O O . LYS A 1 96 ? -32.804 -5.293 35.785 1.00 92.94 96 LYS A O 1
ATOM 793 N N . GLN A 1 97 ? -30.871 -5.922 34.860 1.00 89.56 97 GLN A N 1
ATOM 794 C CA . GLN A 1 97 ? -30.680 -7.067 35.753 1.00 89.56 97 GLN A CA 1
ATOM 795 C C . GLN A 1 97 ? -30.157 -6.638 37.125 1.00 89.56 97 GLN A C 1
ATOM 797 O O . GLN A 1 97 ? -30.637 -7.154 38.131 1.00 89.56 97 GLN A O 1
ATOM 802 N N . GLU A 1 98 ? -29.208 -5.703 37.175 1.00 88.00 98 GLU A N 1
ATOM 803 C CA . GLU A 1 98 ? -28.686 -5.155 38.429 1.00 88.00 98 GLU A CA 1
ATOM 804 C C . GLU A 1 98 ? -29.765 -4.405 39.216 1.00 88.00 98 GLU A C 1
ATOM 806 O O . GLU A 1 98 ? -29.867 -4.615 40.421 1.00 88.00 98 GLU A O 1
ATOM 811 N N . GLU A 1 99 ? -30.611 -3.621 38.543 1.00 88.75 99 GLU A N 1
ATOM 812 C CA . GLU A 1 99 ? -31.745 -2.906 39.141 1.00 88.75 99 GLU A CA 1
ATOM 813 C C . GLU A 1 99 ? -32.739 -3.881 39.786 1.00 88.75 99 GLU A C 1
ATOM 815 O O . GLU A 1 99 ? -33.049 -3.748 40.963 1.00 88.75 99 GLU A O 1
ATOM 820 N N . LYS A 1 100 ? -33.139 -4.948 39.081 1.00 89.56 100 LYS A N 1
ATOM 821 C CA . LYS A 1 100 ? -34.003 -5.996 39.659 1.00 89.56 100 LYS A CA 1
ATOM 822 C C . LYS A 1 100 ? -33.385 -6.671 40.879 1.00 89.56 100 LYS A C 1
ATOM 824 O O . LYS A 1 100 ? -34.074 -6.973 41.845 1.00 89.56 100 LYS A O 1
ATOM 829 N N . LEU A 1 101 ? -32.080 -6.929 40.834 1.00 85.50 101 LEU A N 1
ATOM 830 C CA . LEU A 1 101 ? -31.366 -7.570 41.935 1.00 85.50 101 LEU A CA 1
ATOM 831 C C . LEU A 1 101 ? -31.237 -6.610 43.132 1.00 85.50 101 LEU A C 1
ATOM 833 O O . LEU A 1 101 ? -31.251 -7.046 44.283 1.00 85.50 101 LEU A O 1
ATOM 837 N N . GLN A 1 102 ? -31.126 -5.303 42.884 1.00 85.81 102 GLN A N 1
ATOM 838 C CA . GLN A 1 102 ? -31.201 -4.278 43.923 1.00 85.81 102 GLN A CA 1
ATOM 839 C C . GLN A 1 102 ? -32.604 -4.188 44.526 1.00 85.81 102 GLN A C 1
ATOM 841 O O . GLN A 1 102 ? -32.708 -4.261 45.746 1.00 85.81 102 GLN A O 1
ATOM 846 N N . GLU A 1 103 ? -33.660 -4.144 43.712 1.00 86.00 103 GLU A N 1
ATOM 847 C CA . GLU A 1 103 ? -35.051 -4.163 44.187 1.00 86.00 103 GLU A CA 1
ATOM 848 C C . GLU A 1 103 ? -35.339 -5.404 45.046 1.00 86.00 103 GLU A C 1
ATOM 850 O O . GLU A 1 103 ? -35.904 -5.289 46.131 1.00 86.00 103 GLU A O 1
ATOM 855 N N . GLU A 1 104 ? -34.889 -6.594 44.630 1.00 83.69 104 GLU A N 1
ATOM 856 C CA . GLU A 1 104 ? -35.030 -7.823 45.425 1.00 83.69 104 GLU A CA 1
ATOM 857 C C . GLU A 1 104 ? -34.257 -7.754 46.751 1.00 83.69 104 GLU A C 1
ATOM 859 O O . GLU A 1 104 ? -34.739 -8.229 47.782 1.00 83.69 104 GLU A O 1
ATOM 864 N N . LYS A 1 105 ? -33.063 -7.149 46.758 1.00 86.31 105 LYS A N 1
ATOM 865 C CA . LYS A 1 105 ? -32.278 -6.946 47.986 1.00 86.31 105 LYS A CA 1
ATOM 866 C C . LYS A 1 105 ? -32.941 -5.950 48.927 1.00 86.31 105 LYS A C 1
ATOM 868 O O . LYS A 1 105 ? -32.938 -6.191 50.132 1.00 86.31 105 LYS A O 1
ATOM 873 N N . GLU A 1 106 ? -33.478 -4.856 48.403 1.00 84.69 106 GLU A N 1
ATOM 874 C CA . GLU A 1 106 ? -34.205 -3.854 49.182 1.00 84.69 106 GLU A CA 1
ATOM 875 C C . GLU A 1 106 ? -35.495 -4.448 49.746 1.00 84.69 106 GLU A C 1
ATOM 877 O O . GLU A 1 106 ? -35.728 -4.344 50.948 1.00 84.69 106 GLU A O 1
ATOM 882 N N . ALA A 1 107 ? -36.263 -5.187 48.943 1.00 84.88 107 ALA A N 1
ATOM 883 C CA . ALA A 1 107 ? -37.449 -5.906 49.401 1.00 84.88 107 ALA A CA 1
ATOM 884 C C . ALA A 1 107 ? -37.114 -6.936 50.493 1.00 84.88 107 ALA A C 1
ATOM 886 O O . ALA A 1 107 ? -37.801 -7.011 51.510 1.00 84.88 107 ALA A O 1
ATOM 887 N N . ALA A 1 108 ? -36.022 -7.691 50.340 1.00 85.62 108 ALA A N 1
ATOM 888 C CA . ALA A 1 108 ? -35.578 -8.648 51.353 1.00 85.62 108 ALA A CA 1
ATOM 889 C C . ALA A 1 108 ? -35.084 -7.971 52.644 1.00 85.62 108 ALA A C 1
ATOM 891 O O . ALA A 1 108 ? -35.210 -8.542 53.729 1.00 85.62 108 ALA A O 1
ATOM 892 N N . GLN A 1 109 ? -34.497 -6.774 52.555 1.00 84.94 109 GLN A N 1
ATOM 893 C CA . GLN A 1 109 ? -34.133 -5.988 53.734 1.00 84.94 109 GLN A CA 1
ATOM 894 C C . GLN A 1 109 ? -35.369 -5.415 54.423 1.00 84.94 109 GLN A C 1
ATOM 896 O O . GLN A 1 109 ? -35.454 -5.504 55.644 1.00 84.94 109 GLN A O 1
ATOM 901 N N . LEU A 1 110 ? -36.332 -4.899 53.657 1.00 85.50 110 LEU A N 1
ATOM 902 C CA . LEU A 1 110 ? -37.601 -4.401 54.181 1.00 85.50 110 LEU A CA 1
ATOM 903 C C . LEU A 1 110 ? -38.380 -5.508 54.896 1.00 85.50 110 LEU A C 1
ATOM 905 O O . LEU A 1 110 ? -38.765 -5.305 56.039 1.00 85.50 110 LEU A O 1
ATOM 909 N N . ALA A 1 111 ? -38.491 -6.703 54.309 1.00 85.12 111 ALA A N 1
ATOM 910 C CA . ALA A 1 111 ? -39.149 -7.844 54.952 1.00 85.12 111 ALA A CA 1
ATOM 911 C C . ALA A 1 111 ? -38.482 -8.239 56.284 1.00 85.12 111 ALA A C 1
ATOM 913 O O . ALA A 1 111 ? -39.158 -8.498 57.273 1.00 85.12 111 ALA A O 1
ATOM 914 N N . LYS A 1 112 ? -37.143 -8.219 56.353 1.00 86.00 112 LYS A N 1
ATOM 915 C CA . LYS A 1 112 ? -36.411 -8.482 57.607 1.00 86.00 112 LYS A CA 1
ATOM 916 C C . LYS A 1 112 ? -36.609 -7.396 58.660 1.00 86.00 112 LYS A C 1
ATOM 918 O O . LYS A 1 112 ? -36.507 -7.680 59.851 1.00 86.00 112 LYS A O 1
ATOM 923 N N . VAL A 1 113 ? -36.787 -6.145 58.240 1.00 86.31 113 VAL A N 1
ATOM 924 C CA . VAL A 1 113 ? -37.081 -5.035 59.154 1.00 86.31 113 VAL A CA 1
ATOM 925 C C . VAL A 1 113 ? -38.514 -5.152 59.665 1.00 86.31 113 VAL A C 1
ATOM 927 O O . VAL A 1 113 ? -38.721 -5.006 60.864 1.00 86.31 113 VAL A O 1
ATOM 930 N N . GLU A 1 114 ? -39.460 -5.497 58.795 1.00 85.12 114 GLU A N 1
ATOM 931 C CA . GLU A 1 114 ? -40.864 -5.727 59.144 1.00 85.12 114 GLU A CA 1
ATOM 932 C C . GLU A 1 114 ? -41.021 -6.891 60.136 1.00 85.12 114 GLU A C 1
ATOM 934 O O . GLU A 1 114 ? -41.666 -6.729 61.167 1.00 85.12 114 GLU A O 1
ATOM 939 N N . GLU A 1 115 ? -40.343 -8.024 59.917 1.00 84.50 115 GLU A N 1
ATOM 940 C CA . GLU A 1 115 ? -40.326 -9.141 60.879 1.00 84.50 115 GLU A CA 1
ATOM 941 C C . GLU A 1 115 ? -39.798 -8.715 62.257 1.00 84.50 115 GLU A C 1
ATOM 943 O O . GLU A 1 115 ? -40.373 -9.071 63.285 1.00 84.50 115 GLU A O 1
ATOM 948 N N . ARG A 1 116 ? -38.726 -7.912 62.293 1.00 85.00 116 ARG A N 1
ATOM 949 C CA . ARG A 1 116 ? -38.180 -7.382 63.552 1.00 85.00 116 ARG A CA 1
ATOM 950 C C . ARG A 1 116 ? -39.124 -6.396 64.227 1.00 85.00 116 ARG A C 1
ATOM 952 O O . ARG A 1 116 ? -39.148 -6.333 65.451 1.00 85.00 116 ARG A O 1
ATOM 959 N N . GLU A 1 117 ? -39.860 -5.602 63.458 1.00 84.31 117 GLU A N 1
ATOM 960 C CA . GLU A 1 117 ? -40.850 -4.675 64.003 1.00 84.31 117 GLU A CA 1
ATOM 961 C C . GLU A 1 117 ? -42.016 -5.433 64.644 1.00 84.31 117 GLU A C 1
ATOM 963 O O . GLU A 1 117 ? -42.415 -5.096 65.758 1.00 84.31 117 GLU A O 1
ATOM 968 N N . ILE A 1 118 ? -42.494 -6.502 63.999 1.00 87.88 118 ILE A N 1
ATOM 969 C CA . ILE A 1 118 ? -43.531 -7.386 64.547 1.00 87.88 118 ILE A CA 1
ATOM 970 C C . ILE A 1 118 ? -43.036 -8.065 65.832 1.00 87.88 118 ILE A C 1
ATOM 972 O O . ILE A 1 118 ? -43.719 -8.004 66.852 1.00 87.88 118 ILE A O 1
ATOM 976 N N . GLU A 1 119 ? -41.825 -8.634 65.831 1.00 88.12 119 GLU A N 1
ATOM 977 C CA . GLU A 1 119 ? -41.236 -9.268 67.021 1.00 88.12 119 GLU A CA 1
ATOM 978 C C . GLU A 1 119 ? -41.102 -8.276 68.190 1.00 88.12 119 GLU A C 1
ATOM 980 O O . GLU A 1 119 ? -41.421 -8.594 69.338 1.00 88.12 119 GLU A O 1
ATOM 985 N N . LEU A 1 120 ? -40.668 -7.041 67.912 1.00 87.88 120 LEU A N 1
ATOM 986 C CA . LEU A 1 120 ? -40.581 -5.992 68.927 1.00 87.88 120 LEU A CA 1
ATOM 987 C C . LEU A 1 120 ? -41.963 -5.575 69.443 1.00 87.88 120 LEU A C 1
ATOM 989 O O . LEU A 1 120 ? -42.112 -5.356 70.646 1.00 87.88 120 LEU A O 1
ATOM 993 N N . GLN A 1 121 ? -42.977 -5.481 68.578 1.00 86.06 121 GLN A N 1
ATOM 994 C CA . GLN A 1 121 ? -44.351 -5.201 69.003 1.00 86.06 121 GLN A CA 1
ATOM 995 C C . GLN A 1 121 ? -44.908 -6.318 69.897 1.00 86.06 121 GLN A C 1
ATOM 997 O O . GLN A 1 121 ? -45.513 -6.016 70.926 1.00 86.06 121 GLN A O 1
ATOM 1002 N N . GLU A 1 122 ? -44.650 -7.588 69.578 1.00 86.81 122 GLU A N 1
ATOM 1003 C CA . GLU A 1 122 ? -45.034 -8.727 70.424 1.00 86.81 122 GLU A CA 1
ATOM 1004 C C . GLU A 1 122 ? -44.303 -8.717 71.777 1.00 86.81 122 GLU A C 1
ATOM 1006 O O . GLU A 1 122 ? -44.912 -8.951 72.827 1.00 86.81 122 GLU A O 1
ATOM 1011 N N . GLN A 1 123 ? -43.010 -8.373 71.803 1.00 87.56 123 GLN A N 1
ATOM 1012 C CA . GLN A 1 123 ? -42.267 -8.206 73.058 1.00 87.56 123 GLN A CA 1
ATOM 1013 C C . GLN A 1 123 ? -42.817 -7.053 73.906 1.00 87.56 123 GLN A C 1
ATOM 1015 O O . GLN A 1 123 ? -42.920 -7.171 75.126 1.00 87.56 123 GLN A O 1
ATOM 1020 N N . ILE A 1 124 ? -43.206 -5.937 73.287 1.00 87.00 124 ILE A N 1
ATOM 1021 C CA . ILE A 1 124 ? -43.826 -4.816 74.002 1.00 87.00 124 ILE A CA 1
ATOM 1022 C C . ILE A 1 124 ? -45.190 -5.229 74.564 1.00 87.00 124 ILE A C 1
ATOM 1024 O O . ILE A 1 124 ? -45.456 -4.964 75.736 1.00 87.00 124 ILE A O 1
ATOM 1028 N N . ALA A 1 125 ? -46.020 -5.912 73.772 1.00 85.12 125 ALA A N 1
ATOM 1029 C CA . ALA A 1 125 ? -47.328 -6.396 74.206 1.00 85.12 125 ALA A CA 1
ATOM 1030 C C . ALA A 1 125 ? -47.212 -7.393 75.368 1.00 85.12 125 ALA A C 1
ATOM 1032 O O . ALA A 1 125 ? -47.888 -7.230 76.381 1.00 85.12 125 ALA A O 1
ATOM 1033 N N . SER A 1 126 ? -46.296 -8.362 75.282 1.00 84.75 126 SER A N 1
ATOM 1034 C CA . SER A 1 126 ? -46.053 -9.327 76.366 1.00 84.75 126 SER A CA 1
ATOM 1035 C C . SER A 1 126 ? -45.503 -8.659 77.633 1.00 84.75 126 SER A C 1
ATOM 1037 O O . SER A 1 126 ? -45.953 -8.971 78.735 1.00 84.75 126 SER A O 1
ATOM 1039 N N . MET A 1 127 ? -44.599 -7.678 77.513 1.00 82.19 127 MET A N 1
ATOM 1040 C CA . MET A 1 127 ? -44.154 -6.876 78.658 1.00 82.19 127 MET A CA 1
ATOM 1041 C C . MET A 1 127 ? -45.285 -6.033 79.261 1.00 82.19 127 MET A C 1
ATOM 1043 O O . MET A 1 127 ? -45.318 -5.833 80.478 1.00 82.19 127 MET A O 1
ATOM 1047 N N . GLU A 1 128 ? -46.198 -5.503 78.446 1.00 79.44 128 GLU A N 1
ATOM 1048 C CA . GLU A 1 128 ? -47.356 -4.752 78.931 1.00 79.44 128 GLU A CA 1
ATOM 1049 C C . GLU A 1 128 ? -48.361 -5.671 79.639 1.00 79.44 128 GLU A C 1
ATOM 1051 O O . GLU A 1 128 ? -48.842 -5.323 80.718 1.00 79.44 128 GLU A O 1
ATOM 1056 N N . GLU A 1 129 ? -48.620 -6.864 79.103 1.00 77.94 129 GLU A N 1
ATOM 1057 C CA . GLU A 1 129 ? -49.423 -7.899 79.758 1.00 77.94 129 GLU A CA 1
ATOM 1058 C C . GLU A 1 129 ? -48.790 -8.362 81.071 1.00 77.94 129 GLU A C 1
ATOM 1060 O O . GLU A 1 129 ? -49.484 -8.425 82.085 1.00 77.94 129 GLU A O 1
ATOM 1065 N N . GLU A 1 130 ? -47.475 -8.594 81.113 1.00 78.12 130 GLU A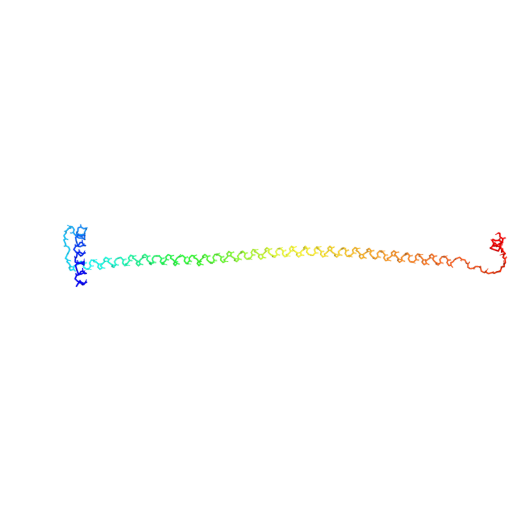 N 1
ATOM 1066 C CA . GLU A 1 130 ? -46.765 -8.890 82.359 1.00 78.12 130 GLU A CA 1
ATOM 1067 C C . GLU A 1 130 ? -46.883 -7.750 83.373 1.00 78.12 130 GLU A C 1
ATOM 1069 O O . GLU A 1 130 ? -47.079 -8.000 84.563 1.00 78.12 130 GLU A O 1
ATOM 1074 N N . ARG A 1 131 ? -46.755 -6.491 82.936 1.00 78.44 131 ARG A N 1
ATOM 1075 C CA . ARG A 1 131 ? -46.925 -5.322 83.814 1.00 78.44 131 ARG A CA 1
ATOM 1076 C C . ARG A 1 131 ? -48.351 -5.223 84.340 1.00 78.44 131 ARG A C 1
ATOM 1078 O O . ARG A 1 131 ? -48.525 -4.957 85.528 1.00 78.44 131 ARG A O 1
ATOM 1085 N N . ARG A 1 132 ? -49.356 -5.460 83.494 1.00 76.38 132 ARG A N 1
ATOM 1086 C CA . ARG A 1 132 ? -50.767 -5.505 83.900 1.00 76.38 132 ARG A CA 1
ATOM 1087 C C . ARG A 1 132 ? -51.016 -6.651 84.873 1.00 76.38 132 ARG A C 1
ATOM 1089 O O . ARG A 1 132 ? -51.628 -6.420 85.905 1.00 76.38 132 ARG A O 1
ATOM 1096 N N . ASN A 1 133 ? -50.487 -7.843 84.609 1.00 79.25 133 ASN A N 1
ATOM 1097 C CA . ASN A 1 133 ? -50.608 -8.995 85.499 1.00 79.25 133 ASN A CA 1
ATOM 1098 C C . ASN A 1 133 ? -49.929 -8.730 86.853 1.00 79.25 133 ASN A C 1
ATOM 1100 O O . ASN A 1 133 ? -50.537 -8.934 87.895 1.00 79.25 133 ASN A O 1
ATOM 1104 N N . LYS A 1 134 ? -48.718 -8.155 86.868 1.00 76.50 134 LYS A N 1
ATOM 1105 C CA . LYS A 1 134 ? -48.047 -7.714 88.106 1.00 76.50 134 LYS A CA 1
ATOM 1106 C C . LYS A 1 134 ? -48.864 -6.663 88.868 1.00 76.50 134 LYS A C 1
ATOM 1108 O O . LYS A 1 134 ? -48.937 -6.747 90.088 1.00 76.50 134 LYS A O 1
ATOM 1113 N N . GLN A 1 135 ? -49.503 -5.710 88.183 1.00 74.50 135 GLN A N 1
ATOM 1114 C CA . GLN A 1 135 ? -50.413 -4.744 88.819 1.00 74.50 135 GLN A CA 1
ATOM 1115 C C . GLN A 1 135 ? -51.691 -5.392 89.367 1.00 74.50 135 GLN A C 1
ATOM 1117 O O . GLN A 1 135 ? -52.173 -4.979 90.419 1.00 74.50 135 GLN A O 1
ATOM 1122 N N . VAL A 1 136 ? -52.251 -6.385 88.672 1.00 71.69 136 VAL A N 1
ATOM 1123 C CA . VAL A 1 136 ? -53.413 -7.152 89.148 1.00 71.69 136 VAL A CA 1
ATOM 1124 C C . VAL A 1 136 ? -53.029 -7.963 90.383 1.00 71.69 136 VAL A C 1
ATOM 1126 O O . VAL A 1 136 ? -53.677 -7.818 91.409 1.00 71.69 136 VAL A O 1
ATOM 1129 N N . LEU A 1 137 ? -51.910 -8.690 90.342 1.00 68.19 137 LEU A N 1
ATOM 1130 C CA . LEU A 1 137 ? -51.376 -9.428 91.489 1.00 68.19 137 LEU A CA 1
ATOM 1131 C C . LEU A 1 137 ? -51.057 -8.509 92.680 1.00 68.19 137 LEU A C 1
ATOM 1133 O O . LEU A 1 137 ? -51.286 -8.899 93.818 1.00 68.19 137 LEU A O 1
ATOM 1137 N N . GLN A 1 138 ? -50.573 -7.283 92.445 1.00 62.66 138 GLN A N 1
ATOM 1138 C CA . GLN A 1 138 ? -50.397 -6.279 93.503 1.00 62.66 138 GLN A CA 1
ATOM 1139 C C . GLN A 1 138 ? -51.732 -5.817 94.096 1.00 62.66 138 GLN A C 1
ATOM 1141 O O . GLN A 1 138 ? -51.844 -5.744 95.314 1.00 62.66 138 GLN A O 1
ATOM 1146 N N . ARG A 1 139 ? -52.753 -5.556 93.267 1.00 59.72 139 ARG A N 1
ATOM 1147 C CA . ARG A 1 139 ? -54.108 -5.222 93.741 1.00 59.72 139 ARG A CA 1
ATOM 1148 C C . ARG A 1 139 ? -54.792 -6.371 94.475 1.00 59.72 139 ARG A C 1
ATOM 1150 O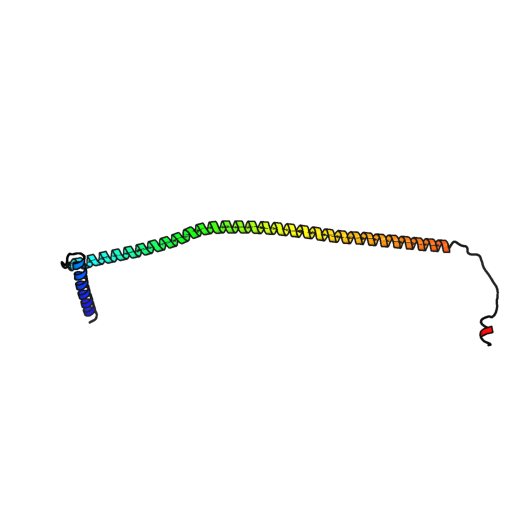 O . ARG A 1 139 ? -55.601 -6.100 95.355 1.00 59.72 139 ARG A O 1
ATOM 1157 N N . ASP A 1 140 ? -54.496 -7.611 94.106 1.00 57.50 140 ASP A N 1
ATOM 1158 C CA . ASP A 1 140 ? -55.024 -8.802 94.771 1.00 57.50 140 ASP A CA 1
ATOM 1159 C C . ASP A 1 140 ? -54.301 -9.057 96.106 1.00 57.50 140 ASP A C 1
ATOM 1161 O O . ASP A 1 140 ? -54.952 -9.421 97.081 1.00 57.50 140 ASP A O 1
ATOM 1165 N N . LEU A 1 141 ? -52.995 -8.759 96.203 1.00 56.00 141 LEU A N 1
ATOM 1166 C CA . LEU A 1 141 ? -52.264 -8.712 97.481 1.00 56.00 141 LEU A CA 1
ATOM 1167 C C . LEU A 1 141 ? -52.759 -7.592 98.411 1.00 56.00 141 LEU A C 1
ATOM 1169 O O . LEU A 1 141 ? -52.707 -7.742 99.626 1.00 56.00 141 LEU A O 1
ATOM 1173 N N . GLU A 1 142 ? -53.243 -6.482 97.854 1.00 53.22 142 GLU A N 1
ATOM 1174 C CA . GLU A 1 142 ? -53.808 -5.347 98.602 1.00 53.22 142 GLU A CA 1
ATOM 1175 C C . GLU A 1 142 ? -55.282 -5.581 99.016 1.00 53.22 142 GLU A C 1
ATOM 1177 O O . GLU A 1 142 ? -55.890 -4.734 99.668 1.00 53.22 142 GLU A O 1
ATOM 1182 N N . LYS A 1 143 ? -55.877 -6.728 98.643 1.00 49.06 143 LYS A N 1
ATOM 1183 C CA . LYS A 1 143 ? -57.300 -7.066 98.842 1.00 49.06 143 LYS A CA 1
ATOM 1184 C C . LYS A 1 143 ? -57.580 -8.284 99.733 1.00 49.06 143 LYS A C 1
ATOM 1186 O O . LYS A 1 143 ? -58.679 -8.833 99.671 1.00 49.06 143 LYS A O 1
ATOM 1191 N N . GLU A 1 144 ? -56.676 -8.630 100.642 1.00 38.38 144 GLU A N 1
ATOM 1192 C CA . GLU A 1 144 ? -57.057 -9.299 101.896 1.00 38.38 144 GLU A CA 1
ATOM 1193 C C . GLU A 1 144 ? -56.636 -8.444 103.103 1.00 38.38 144 GLU A C 1
ATOM 1195 O O . GLU A 1 144 ? -55.625 -7.747 103.041 1.00 38.38 144 GLU A O 1
ATOM 1200 N N . PRO A 1 145 ? -57.478 -8.381 104.150 1.00 44.06 145 PRO A N 1
ATOM 1201 C CA . PRO A 1 145 ? -57.798 -7.130 104.824 1.00 44.06 145 PRO A CA 1
ATOM 1202 C C . PRO A 1 145 ? -56.797 -6.741 105.913 1.00 44.06 145 PRO A C 1
ATOM 1204 O O . PRO A 1 145 ? -56.316 -7.576 106.678 1.00 44.06 145 PRO A O 1
ATOM 1207 N N . GLU A 1 146 ? -56.593 -5.431 106.057 1.00 45.31 146 GLU A N 1
ATOM 1208 C CA . GLU A 1 146 ? -56.158 -4.833 107.316 1.00 45.31 146 GLU A CA 1
ATOM 1209 C C . GLU A 1 146 ? -57.130 -5.243 108.441 1.00 45.31 146 GLU A C 1
ATOM 1211 O O . GLU A 1 146 ? -58.308 -4.887 108.421 1.00 45.31 146 GLU A O 1
ATOM 1216 N N . MET A 1 147 ? -56.632 -5.972 109.442 1.00 35.75 147 MET A N 1
ATOM 1217 C CA . MET A 1 147 ? -57.217 -6.015 110.783 1.00 35.75 147 MET A CA 1
ATOM 1218 C C . MET A 1 147 ? -56.175 -5.514 111.788 1.00 35.75 147 MET A C 1
ATOM 1220 O O . MET A 1 147 ? -55.210 -6.195 112.119 1.00 35.75 147 MET A O 1
ATOM 1224 N N . GLU A 1 148 ? -56.364 -4.251 112.167 1.00 35.66 148 GLU A N 1
ATOM 1225 C CA . GLU A 1 148 ? -56.312 -3.692 113.525 1.00 35.66 148 GLU A CA 1
ATOM 1226 C C . GLU A 1 148 ? -55.462 -4.433 114.591 1.00 35.66 148 GLU A C 1
ATOM 1228 O O . GLU A 1 148 ? -55.844 -5.476 115.106 1.00 35.66 148 GLU A O 1
ATOM 1233 N N . ALA A 1 149 ? -54.303 -3.834 114.916 1.00 34.12 149 ALA A N 1
ATOM 1234 C CA . ALA A 1 149 ? -53.812 -3.362 116.234 1.00 34.12 149 ALA A CA 1
ATOM 1235 C C . ALA A 1 149 ? -54.357 -3.972 117.567 1.00 34.12 149 ALA A C 1
ATOM 1237 O O . ALA A 1 149 ? -55.502 -4.397 117.633 1.00 34.12 149 ALA A O 1
ATOM 1238 N N . PRO A 1 150 ? -53.719 -3.728 118.741 1.00 49.81 150 PRO A N 1
ATOM 1239 C CA . PRO A 1 150 ? -52.295 -3.631 119.109 1.00 49.81 150 PRO A CA 1
ATOM 1240 C C . PRO A 1 150 ? -51.957 -4.397 120.437 1.00 49.81 150 PRO A C 1
ATOM 1242 O O . PRO A 1 150 ? -52.834 -4.931 121.103 1.00 49.81 150 PRO A O 1
ATOM 1245 N N . ILE A 1 151 ? -50.697 -4.284 120.898 1.00 35.72 151 ILE A N 1
ATOM 1246 C CA . ILE A 1 151 ? -50.187 -4.516 122.281 1.00 35.72 151 ILE A CA 1
ATOM 1247 C C . ILE A 1 151 ? -49.974 -5.988 122.719 1.00 35.72 151 ILE A C 1
ATOM 1249 O O . ILE A 1 151 ? -50.911 -6.752 122.885 1.00 35.72 151 ILE A O 1
ATOM 1253 N N . GLU A 1 152 ? -48.719 -6.332 123.040 1.00 32.69 152 GLU A N 1
ATOM 1254 C CA . GLU A 1 152 ? -48.230 -6.607 124.413 1.00 32.69 152 GLU A CA 1
ATOM 1255 C C . GLU A 1 152 ? -47.210 -7.763 124.504 1.00 32.69 152 GLU A C 1
ATOM 1257 O O . GLU A 1 152 ? -47.501 -8.898 124.162 1.00 32.69 152 GLU A O 1
ATOM 1262 N N . LYS A 1 153 ? -46.006 -7.404 124.985 1.00 40.94 153 LYS A N 1
ATOM 1263 C CA . LYS A 1 153 ? -45.017 -8.188 125.753 1.00 40.94 153 LYS A CA 1
ATOM 1264 C C . LYS A 1 153 ? -44.885 -9.680 125.435 1.00 40.94 153 LYS A C 1
ATOM 1266 O O . LYS A 1 153 ? -45.715 -10.467 125.860 1.00 40.94 153 LYS A O 1
ATOM 1271 N N . GLU A 1 154 ? -43.708 -10.079 124.959 1.00 41.97 154 GLU A N 1
ATOM 1272 C CA . GLU A 1 154 ? -43.105 -11.302 125.488 1.00 41.97 154 GLU A CA 1
ATOM 1273 C C . GLU A 1 154 ? -41.577 -11.248 125.450 1.00 41.97 154 GLU A C 1
ATOM 1275 O O . GLU A 1 154 ? -40.933 -10.820 124.490 1.00 41.97 154 GLU A O 1
ATOM 1280 N N . ASP A 1 155 ? -41.036 -11.608 126.601 1.00 44.03 155 ASP A N 1
ATOM 1281 C CA . ASP A 1 155 ? -39.668 -11.475 127.037 1.00 44.03 155 ASP A CA 1
ATOM 1282 C C . ASP A 1 155 ? -38.684 -12.391 126.291 1.00 44.03 155 ASP A C 1
ATOM 1284 O O . ASP A 1 155 ? -38.955 -13.543 125.965 1.00 44.03 155 ASP A O 1
ATOM 1288 N N . SER A 1 156 ? -37.453 -11.890 126.178 1.00 59.47 156 SER A N 1
ATOM 1289 C CA . SER A 1 156 ? -36.247 -12.640 126.547 1.00 59.47 156 SER A CA 1
ATOM 1290 C C . SER A 1 156 ? -36.028 -14.026 125.910 1.00 59.47 156 SER A C 1
ATOM 1292 O O . SER A 1 156 ? -35.989 -15.056 126.584 1.00 59.47 156 SER A O 1
ATOM 1294 N N . PHE A 1 157 ? -35.703 -14.043 124.613 1.00 57.97 157 PHE A N 1
ATOM 1295 C CA . PHE A 1 157 ? -34.877 -15.122 124.039 1.00 57.97 157 PHE A CA 1
ATOM 1296 C C . PHE A 1 157 ? -33.419 -14.679 123.848 1.00 57.97 157 PHE A C 1
ATOM 1298 O O . PHE A 1 157 ? -32.479 -15.374 124.237 1.00 57.97 157 PHE A O 1
ATOM 1305 N N . PHE A 1 158 ? -33.218 -13.463 123.331 1.00 63.44 158 PHE A N 1
ATOM 1306 C CA . PHE A 1 158 ? -31.885 -12.900 123.089 1.00 63.44 158 PHE A CA 1
ATOM 1307 C C . PHE A 1 158 ? -31.126 -12.520 124.369 1.00 63.44 158 PHE A C 1
ATOM 1309 O O . PHE A 1 158 ? -29.897 -12.542 124.384 1.00 63.44 158 PHE A O 1
ATOM 1316 N N . GLU A 1 159 ? -31.827 -12.233 125.468 1.00 60.84 159 GLU A N 1
ATOM 1317 C CA . GLU A 1 159 ? -31.195 -11.930 126.759 1.00 60.84 159 GLU A CA 1
ATOM 1318 C C . GLU A 1 159 ? -30.643 -13.184 127.457 1.00 60.84 159 GLU A C 1
ATOM 1320 O O . GLU A 1 159 ? -29.620 -13.116 128.142 1.00 60.84 159 GLU A O 1
ATOM 1325 N N . ARG A 1 160 ? -31.261 -14.351 127.222 1.00 60.19 160 ARG A N 1
ATOM 1326 C CA . ARG A 1 160 ? -30.819 -15.644 127.771 1.00 60.19 160 ARG A CA 1
ATOM 1327 C C . ARG A 1 160 ? -29.537 -16.161 127.117 1.00 60.19 160 ARG A C 1
ATOM 1329 O O . ARG A 1 160 ? -28.735 -16.802 127.785 1.00 60.19 160 ARG A O 1
ATOM 1336 N N . LEU A 1 161 ? -29.310 -15.833 125.844 1.00 64.38 161 LEU A N 1
ATOM 1337 C CA . LEU A 1 161 ? -28.119 -16.241 125.087 1.00 64.38 161 LEU A CA 1
ATOM 1338 C C . LEU A 1 161 ? -26.851 -15.446 125.439 1.00 64.38 161 LEU A C 1
ATOM 1340 O O . LEU A 1 161 ? -25.754 -15.878 125.105 1.00 64.38 161 LEU A O 1
ATOM 1344 N N . ARG A 1 162 ? -26.971 -14.302 126.128 1.00 59.00 162 ARG A N 1
ATOM 1345 C CA . ARG A 1 162 ? -25.824 -13.447 126.488 1.00 59.00 162 ARG A CA 1
ATOM 1346 C C . ARG A 1 162 ? -25.220 -13.752 127.869 1.00 59.00 162 ARG A C 1
ATOM 1348 O O . ARG A 1 162 ? -24.179 -13.196 128.205 1.00 59.00 162 ARG A O 1
ATOM 1355 N N . LYS A 1 163 ? -25.858 -14.610 128.673 1.00 56.53 163 LYS A N 1
ATOM 1356 C CA . LYS A 1 163 ? -25.380 -15.042 130.005 1.00 56.53 163 LYS A CA 1
ATOM 1357 C C . LYS A 1 163 ? -25.047 -16.544 130.091 1.00 56.53 163 LYS A C 1
ATOM 1359 O O . LYS A 1 163 ? -24.966 -17.067 131.199 1.00 56.53 163 LYS A O 1
ATOM 1364 N N . GLY A 1 164 ? -24.885 -17.216 128.949 1.00 48.25 164 GLY A N 1
ATOM 1365 C CA . GLY A 1 164 ? -24.350 -18.581 128.868 1.00 48.25 164 GLY A CA 1
ATOM 1366 C C . GLY A 1 164 ? -22.835 -18.572 128.775 1.00 48.25 164 GLY A C 1
ATOM 1367 O O . GLY A 1 164 ? -22.335 -17.842 127.892 1.00 48.25 164 GLY A O 1
#

pLDDT: mean 77.85, std 16.4, range [32.69, 96.06]